Protein AF-A0A0A1U4P2-F1 (afdb_monomer_lite)

Radius of gyration: 18.37 Å; chains: 1; bounding box: 40×36×45 Å

InterPro domains:
  IPR027417 P-loop containing nucleoside triphosphate hydrolase [G3DSA:3.40.50.300] (14-163)
  IPR027417 P-loop containing nucleoside triphosphate hydrolase [SSF52540] (28-161)
  IPR031314 Deoxynucleoside kinase domain [PF01712] (96-159)
  IPR050566 Deoxyribonucleoside Kinase [PTHR10513] (27-159)

Structure (mmCIF, N/CA/C/O backbone):
data_AF-A0A0A1U4P2-F1
#
_entry.id   AF-A0A0A1U4P2-F1
#
loop_
_atom_site.group_PDB
_atom_site.id
_atom_site.type_symbol
_atom_site.label_atom_id
_atom_site.label_alt_id
_atom_site.label_comp_id
_atom_site.label_asym_id
_atom_site.label_entity_id
_atom_site.label_seq_id
_atom_site.pdbx_PDB_ins_code
_atom_site.Cartn_x
_atom_site.Cartn_y
_atom_site.Cartn_z
_atom_site.occupancy
_atom_site.B_iso_or_equiv
_atom_site.auth_seq_id
_atom_site.auth_comp_id
_atom_site.auth_asym_id
_atom_site.auth_atom_id
_atom_site.pdbx_PDB_model_num
ATOM 1 N N . MET A 1 1 ? 21.053 4.279 -15.508 1.00 28.73 1 MET A N 1
ATOM 2 C CA . MET A 1 1 ? 20.480 5.642 -15.487 1.00 28.73 1 MET A CA 1
ATOM 3 C C . MET A 1 1 ? 19.017 5.505 -15.839 1.00 28.73 1 MET A C 1
ATOM 5 O O . MET A 1 1 ? 18.671 5.498 -17.010 1.00 28.73 1 MET A O 1
ATOM 9 N N . VAL A 1 2 ? 18.163 5.282 -14.846 1.00 23.77 2 VAL A N 1
ATOM 10 C CA . VAL A 1 2 ? 16.738 5.365 -15.130 1.00 23.77 2 VAL A CA 1
ATOM 11 C C . VAL A 1 2 ? 16.428 6.838 -15.314 1.00 23.77 2 VAL A C 1
ATOM 13 O O . VAL A 1 2 ? 16.944 7.665 -14.559 1.00 23.77 2 VAL A O 1
ATOM 16 N N . LYS A 1 3 ? 15.580 7.180 -16.273 1.00 24.28 3 LYS A N 1
ATOM 17 C CA . LYS A 1 3 ? 15.006 8.510 -16.424 1.00 24.28 3 LYS A CA 1
ATOM 18 C C . LYS A 1 3 ? 13.482 8.284 -16.549 1.00 24.28 3 LYS A C 1
ATOM 20 O O . LYS A 1 3 ? 13.014 7.491 -17.333 1.00 24.28 3 LYS A O 1
ATOM 25 N N . GLU A 1 4 ? 12.761 8.850 -15.608 1.00 29.39 4 GLU A N 1
ATOM 26 C CA . GLU A 1 4 ? 11.314 9.063 -15.523 1.00 29.39 4 GLU A CA 1
ATOM 27 C C . GLU A 1 4 ? 10.184 7.999 -15.377 1.00 29.39 4 GLU A C 1
ATOM 29 O O . GLU A 1 4 ? 10.168 6.935 -15.981 1.00 29.39 4 GLU A O 1
ATOM 34 N N . PHE A 1 5 ? 9.230 8.387 -14.503 1.00 34.34 5 PHE A N 1
ATOM 35 C CA . PHE A 1 5 ? 7.891 7.865 -14.171 1.00 34.34 5 PHE A CA 1
ATOM 36 C C . PHE A 1 5 ? 7.012 7.756 -15.416 1.0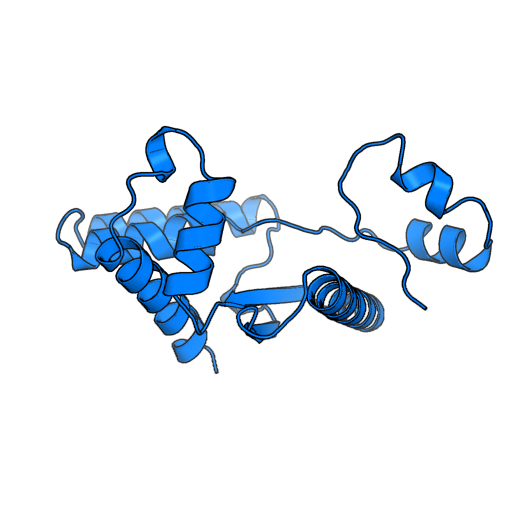0 34.34 5 PHE A C 1
ATOM 38 O O . PHE A 1 5 ? 6.921 8.707 -16.193 1.00 34.34 5 PHE A O 1
ATOM 45 N N . ILE A 1 6 ? 6.238 6.679 -15.503 1.00 30.58 6 ILE A N 1
ATOM 46 C CA . ILE A 1 6 ? 5.113 6.592 -16.430 1.00 30.58 6 ILE A CA 1
ATOM 47 C C . ILE A 1 6 ? 3.858 7.028 -15.667 1.00 30.58 6 ILE A C 1
ATOM 49 O O . ILE A 1 6 ? 3.173 6.216 -15.055 1.00 30.58 6 ILE A O 1
ATOM 53 N N . ASP A 1 7 ? 3.583 8.332 -15.691 1.00 34.25 7 ASP A N 1
ATOM 54 C CA . ASP A 1 7 ? 2.200 8.812 -15.675 1.00 34.25 7 ASP A CA 1
ATOM 55 C C . ASP A 1 7 ? 1.651 8.539 -17.081 1.00 34.25 7 ASP A C 1
ATOM 57 O O . ASP A 1 7 ? 2.270 8.935 -18.077 1.00 34.25 7 ASP A O 1
ATOM 61 N N . TYR A 1 8 ? 0.554 7.790 -17.188 1.00 37.41 8 TYR A N 1
ATOM 62 C CA . TYR A 1 8 ? 0.001 7.343 -18.468 1.00 37.41 8 TYR A CA 1
ATOM 63 C C . TYR A 1 8 ? -0.705 8.513 -19.181 1.00 37.41 8 TYR A C 1
ATOM 65 O O . TYR A 1 8 ? -1.923 8.561 -19.324 1.00 37.41 8 TYR A O 1
ATOM 73 N N . SER A 1 9 ? 0.088 9.474 -19.664 1.00 34.22 9 SER A N 1
ATOM 74 C CA . SER A 1 9 ? -0.289 10.434 -20.698 1.00 34.22 9 SER A CA 1
ATOM 75 C C . SER A 1 9 ? 0.386 10.016 -22.018 1.00 34.22 9 SER A C 1
ATOM 77 O O . SER A 1 9 ? 1.619 10.041 -22.095 1.00 34.22 9 SER A O 1
ATOM 79 N N . PRO A 1 10 ? -0.379 9.672 -23.077 1.00 37.12 10 PRO A N 1
ATOM 80 C CA . PRO A 1 10 ? 0.138 9.147 -24.353 1.00 37.12 10 PRO A CA 1
ATOM 81 C C . PRO A 1 10 ? 1.202 10.013 -25.045 1.00 37.12 10 PRO A C 1
ATOM 83 O O . PRO A 1 10 ? 1.962 9.528 -25.877 1.00 37.12 10 PRO A O 1
ATOM 86 N N . VAL A 1 11 ? 1.258 11.304 -24.715 1.00 39.75 11 VAL A N 1
ATOM 87 C CA . VAL A 1 11 ? 2.130 12.284 -25.374 1.00 39.75 11 VAL A CA 1
ATOM 88 C C . VAL A 1 11 ? 3.521 12.342 -24.731 1.00 39.75 11 VAL A C 1
ATOM 90 O O . VAL A 1 11 ? 4.507 12.556 -25.431 1.00 39.75 11 VAL A O 1
ATOM 93 N N . LYS A 1 12 ? 3.632 12.122 -23.412 1.00 40.97 12 LYS A N 1
ATOM 94 C CA . LYS A 1 12 ? 4.896 12.298 -22.667 1.00 40.97 12 LYS A CA 1
ATOM 95 C C . LYS A 1 12 ? 5.779 11.049 -22.657 1.00 40.97 12 LYS A C 1
ATOM 97 O O . LYS A 1 12 ? 6.993 11.177 -22.756 1.00 40.97 12 LYS A O 1
ATOM 102 N N . GLY A 1 13 ? 5.183 9.855 -22.614 1.00 42.44 13 GLY A N 1
ATOM 103 C CA . GLY A 1 13 ? 5.937 8.595 -22.672 1.00 42.44 13 GLY A CA 1
ATOM 104 C C . GLY A 1 13 ? 6.670 8.388 -24.004 1.00 42.44 13 GLY A C 1
ATOM 105 O O . GLY A 1 13 ? 7.752 7.812 -24.031 1.00 42.44 13 GLY A O 1
ATOM 106 N N . LYS A 1 14 ? 6.120 8.924 -25.100 1.00 42.72 14 LYS A N 1
ATOM 107 C CA . LYS A 1 14 ? 6.676 8.784 -26.451 1.00 42.72 14 LYS A CA 1
ATOM 108 C C . LYS A 1 14 ? 8.007 9.530 -26.631 1.00 42.72 14 LYS A C 1
ATOM 110 O O . LYS A 1 14 ? 8.974 8.945 -27.098 1.00 42.72 14 LYS A O 1
ATOM 115 N N . ALA A 1 15 ? 8.092 10.780 -26.173 1.00 51.28 15 ALA A N 1
ATOM 116 C CA . ALA A 1 15 ? 9.298 11.606 -26.308 1.00 51.28 15 ALA A CA 1
ATOM 117 C C . ALA A 1 15 ? 10.505 11.088 -25.497 1.00 51.28 15 ALA A C 1
ATOM 119 O O . ALA A 1 15 ? 11.645 11.416 -25.805 1.00 51.28 15 ALA A O 1
ATOM 120 N N . TYR A 1 16 ? 10.264 10.290 -24.452 1.00 45.38 16 TYR A N 1
ATOM 121 C CA . TYR A 1 16 ? 11.311 9.714 -23.608 1.00 45.38 16 TYR A CA 1
ATOM 122 C C . TYR A 1 16 ? 11.966 8.454 -24.219 1.00 45.38 16 TYR A C 1
ATOM 124 O O . TYR A 1 16 ? 13.121 8.142 -23.922 1.00 45.38 16 TYR A O 1
ATOM 132 N N . LEU A 1 17 ? 11.236 7.740 -25.082 1.00 47.84 17 LEU A N 1
ATOM 133 C CA . LEU A 1 17 ? 11.698 6.523 -25.761 1.00 47.84 17 LEU A CA 1
ATOM 134 C C . LEU A 1 17 ? 12.461 6.825 -27.061 1.00 47.84 17 LEU A C 1
ATOM 136 O O . LEU A 1 17 ? 13.338 6.057 -27.454 1.00 47.84 17 LEU A O 1
ATOM 140 N N . GLU A 1 18 ? 12.185 7.970 -27.683 1.00 48.44 18 GLU A N 1
ATOM 141 C CA . GLU A 1 18 ? 12.838 8.425 -28.909 1.00 48.44 18 GLU A CA 1
ATOM 142 C C . GLU A 1 18 ? 14.269 8.924 -28.606 1.00 48.44 18 GLU A C 1
ATOM 144 O O . GLU A 1 18 ? 14.494 10.079 -28.246 1.00 48.44 18 GLU A O 1
ATOM 149 N N . GLY A 1 19 ? 15.265 8.036 -28.724 1.00 52.66 19 GLY A N 1
ATOM 150 C CA . GLY A 1 19 ? 16.685 8.414 -28.640 1.00 52.66 19 GLY A CA 1
ATOM 151 C C . GLY A 1 19 ? 17.672 7.296 -28.301 1.00 52.66 19 GLY A C 1
ATOM 152 O O . GLY A 1 19 ? 18.871 7.476 -28.502 1.00 52.66 19 GLY A O 1
ATOM 153 N N . GLU A 1 20 ? 17.210 6.141 -27.811 1.00 55.62 20 GLU A N 1
ATOM 154 C CA . GLU A 1 20 ? 18.084 4.999 -27.504 1.00 55.62 20 GLU A CA 1
ATOM 155 C C . GLU A 1 20 ? 17.440 3.667 -27.946 1.00 55.62 20 GLU A C 1
ATOM 157 O O . GLU A 1 20 ? 16.572 3.147 -27.238 1.00 55.62 20 GLU A O 1
ATOM 162 N N . PRO A 1 21 ? 17.883 3.079 -29.079 1.00 55.84 21 PRO A N 1
ATOM 163 C CA . PRO A 1 21 ? 17.245 1.915 -29.710 1.00 55.84 21 PRO A CA 1
ATOM 164 C C . PRO A 1 21 ? 17.091 0.694 -28.792 1.00 55.84 21 PRO A C 1
ATOM 166 O O . PRO A 1 21 ? 16.113 -0.046 -28.878 1.00 55.84 21 PRO A O 1
ATOM 169 N N . GLU A 1 22 ? 18.036 0.488 -27.873 1.00 52.16 22 GLU A N 1
ATOM 170 C CA . GLU A 1 22 ? 18.003 -0.630 -26.924 1.00 52.16 22 GLU A CA 1
ATOM 171 C C . GLU A 1 22 ? 16.895 -0.484 -25.866 1.00 52.16 22 GLU A C 1
ATOM 173 O O . GLU A 1 22 ? 16.320 -1.480 -25.423 1.00 52.16 22 GLU A O 1
ATOM 178 N N . ARG A 1 23 ? 16.543 0.750 -25.478 1.00 54.03 23 ARG A N 1
ATOM 179 C CA . ARG A 1 23 ? 15.476 1.020 -24.495 1.00 54.03 23 ARG A CA 1
ATOM 180 C C . ARG A 1 23 ? 14.095 0.865 -25.103 1.00 54.03 23 ARG A C 1
ATOM 182 O O . ARG A 1 23 ? 13.192 0.341 -24.454 1.00 54.03 23 ARG A O 1
ATOM 189 N N . GLU A 1 24 ? 13.959 1.293 -26.349 1.00 50.75 24 GLU A N 1
ATOM 190 C CA . GLU A 1 24 ? 12.743 1.136 -27.137 1.00 50.75 24 GLU A CA 1
ATOM 191 C C . GLU A 1 24 ? 12.456 -0.356 -27.386 1.00 50.75 24 GLU A C 1
ATOM 193 O O . GLU A 1 24 ? 11.342 -0.826 -27.158 1.00 50.75 24 GLU A O 1
ATOM 198 N N . ALA A 1 25 ? 13.489 -1.144 -27.710 1.00 49.97 25 ALA A N 1
ATOM 199 C CA . ALA A 1 25 ? 13.390 -2.600 -27.816 1.00 49.97 25 ALA A CA 1
ATOM 200 C C . ALA A 1 25 ? 13.037 -3.278 -26.476 1.00 49.97 25 ALA A C 1
ATOM 202 O O . ALA A 1 25 ? 12.169 -4.147 -26.441 1.00 49.97 25 ALA A O 1
ATOM 203 N N . PHE A 1 26 ? 13.651 -2.870 -25.360 1.00 47.41 26 PHE A N 1
ATOM 204 C CA . PHE A 1 26 ? 13.353 -3.421 -24.031 1.00 47.41 26 PHE A CA 1
ATOM 205 C C . PHE A 1 26 ? 11.906 -3.143 -23.592 1.00 47.41 26 PHE A C 1
ATOM 207 O O . PHE A 1 26 ? 11.198 -4.076 -23.202 1.00 47.41 26 PHE A O 1
ATOM 214 N N . ALA A 1 27 ? 11.439 -1.896 -23.719 1.00 49.97 27 ALA A N 1
ATOM 215 C CA . ALA A 1 27 ? 10.069 -1.501 -23.384 1.00 49.97 27 ALA A CA 1
ATOM 216 C C . ALA A 1 27 ? 9.024 -2.239 -24.241 1.00 49.97 27 ALA A C 1
ATOM 218 O O . ALA A 1 27 ? 7.999 -2.678 -23.724 1.00 49.97 27 ALA A O 1
ATOM 219 N N . ASN A 1 28 ? 9.324 -2.475 -25.521 1.00 51.72 28 ASN A N 1
ATOM 220 C CA . ASN A 1 28 ? 8.450 -3.220 -26.431 1.00 51.72 28 ASN A CA 1
ATOM 221 C C . ASN A 1 28 ? 8.355 -4.728 -26.122 1.00 51.72 28 ASN A C 1
ATOM 223 O O . ASN A 1 28 ? 7.496 -5.409 -26.679 1.00 51.72 28 ASN A O 1
ATOM 227 N N . THR A 1 29 ? 9.203 -5.270 -25.237 1.00 47.03 29 THR A N 1
ATOM 228 C CA . THR A 1 29 ? 9.215 -6.708 -24.887 1.00 47.03 29 THR A CA 1
ATOM 229 C C . THR A 1 29 ? 8.601 -7.032 -23.523 1.00 47.03 29 THR A C 1
ATOM 231 O O . THR A 1 29 ? 8.468 -8.213 -23.181 1.00 47.03 29 THR A O 1
ATOM 234 N N . LYS A 1 30 ? 8.246 -6.021 -22.716 1.00 53.78 30 LYS A N 1
ATOM 235 C CA . LYS A 1 30 ? 7.761 -6.195 -21.338 1.00 53.78 30 LYS A CA 1
ATOM 236 C C . LYS A 1 30 ? 6.549 -5.313 -21.058 1.00 53.78 30 LYS A C 1
ATOM 238 O O . LYS A 1 30 ? 6.638 -4.093 -21.077 1.00 53.78 30 LYS A O 1
ATOM 243 N N . SER A 1 31 ? 5.429 -5.938 -20.714 1.00 63.66 31 SER A N 1
ATOM 244 C CA . SER A 1 31 ? 4.249 -5.242 -20.202 1.00 63.66 31 SER A CA 1
ATOM 245 C C . SER A 1 31 ? 4.466 -4.928 -18.719 1.00 63.66 31 SER A C 1
ATOM 247 O O . SER A 1 31 ? 4.339 -5.812 -17.878 1.00 63.66 31 SER A O 1
ATOM 249 N N . ILE A 1 32 ? 4.849 -3.693 -18.392 1.00 69.69 32 ILE A N 1
ATOM 250 C CA . ILE A 1 32 ? 4.927 -3.226 -17.001 1.00 69.69 32 ILE A CA 1
ATOM 251 C C . ILE A 1 32 ? 3.589 -2.587 -16.647 1.00 69.69 32 ILE A C 1
ATOM 253 O O . ILE A 1 32 ? 3.140 -1.672 -17.337 1.00 69.69 32 ILE A O 1
ATOM 257 N N . VAL A 1 33 ? 2.976 -3.041 -15.556 1.00 71.00 33 VAL A N 1
ATOM 258 C CA . VAL A 1 33 ? 1.789 -2.408 -14.980 1.00 71.00 33 VAL A CA 1
ATOM 259 C C . VAL A 1 33 ? 2.196 -1.766 -13.660 1.00 71.00 33 VAL A C 1
ATOM 261 O O . VAL A 1 33 ? 2.628 -2.451 -12.737 1.00 71.00 33 VAL A O 1
ATOM 264 N N . VAL A 1 34 ? 2.079 -0.442 -13.577 1.00 76.06 34 VAL A N 1
ATOM 2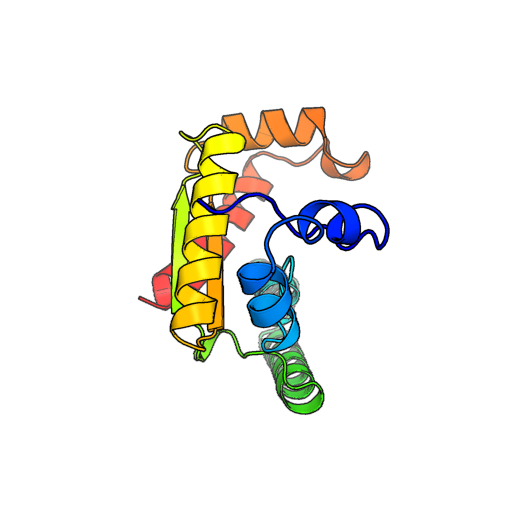65 C CA . VAL A 1 34 ? 2.257 0.308 -12.329 1.00 76.06 34 VAL A CA 1
ATOM 266 C C . VAL A 1 34 ? 0.875 0.712 -11.843 1.00 76.06 34 VAL A C 1
ATOM 268 O O . VAL A 1 34 ? 0.121 1.344 -12.580 1.00 76.06 34 VAL A O 1
ATOM 271 N N . MET A 1 35 ? 0.536 0.329 -10.615 1.00 74.62 35 MET A N 1
ATOM 272 C CA . MET A 1 35 ? -0.755 0.636 -10.006 1.00 74.62 35 MET A CA 1
ATOM 273 C C . MET A 1 35 ? -0.554 1.537 -8.793 1.00 74.62 35 MET A C 1
ATOM 275 O O . MET A 1 35 ? 0.242 1.232 -7.904 1.00 74.62 35 MET A O 1
ATOM 279 N N . GLU A 1 36 ? -1.311 2.630 -8.728 1.00 77.12 36 GLU A N 1
ATOM 280 C CA . GLU A 1 36 ? -1.500 3.357 -7.478 1.00 77.12 36 GLU A CA 1
ATOM 281 C C . GLU A 1 36 ? -2.592 2.653 -6.679 1.00 77.12 36 GLU A C 1
ATOM 283 O O . GLU A 1 36 ? -3.776 2.856 -6.944 1.00 77.12 36 GLU A O 1
ATOM 288 N N . ARG A 1 37 ? -2.175 1.846 -5.694 1.00 76.25 37 ARG A N 1
ATOM 289 C CA . ARG A 1 37 ? -3.043 0.978 -4.880 1.00 76.25 37 ARG A CA 1
ATOM 290 C C . ARG A 1 37 ? -3.647 -0.199 -5.651 1.00 76.25 37 ARG A C 1
ATOM 292 O O . ARG A 1 37 ? -3.831 -0.172 -6.864 1.00 76.25 37 ARG A O 1
ATOM 299 N N . GLY A 1 38 ? -3.958 -1.253 -4.913 1.00 76.19 38 GLY A N 1
ATOM 300 C CA . GLY A 1 38 ? -4.679 -2.433 -5.364 1.00 76.19 38 GLY A CA 1
ATOM 301 C C . GLY A 1 38 ? -6.019 -2.598 -4.633 1.00 76.19 38 GLY A C 1
ATOM 302 O O . GLY A 1 38 ? -6.329 -1.878 -3.672 1.00 76.19 38 GLY A O 1
ATOM 303 N N . PRO A 1 39 ? -6.852 -3.557 -5.074 1.00 74.81 39 PRO A N 1
ATOM 304 C CA . PRO A 1 39 ? -8.133 -3.850 -4.432 1.00 74.81 39 PRO A CA 1
ATOM 305 C C . PRO A 1 39 ? -7.968 -4.240 -2.959 1.00 74.81 39 PRO A C 1
ATOM 307 O O . PRO A 1 39 ? -8.750 -3.817 -2.108 1.00 74.81 39 PRO A O 1
ATOM 310 N N . PHE A 1 40 ? -6.921 -5.006 -2.645 1.00 75.75 40 PHE A N 1
ATOM 311 C CA . PHE A 1 40 ? -6.649 -5.472 -1.292 1.00 75.75 40 PHE A CA 1
ATOM 312 C C . PHE A 1 40 ? -6.324 -4.344 -0.314 1.00 75.75 40 PHE A C 1
ATOM 314 O O . PHE A 1 40 ? -6.878 -4.315 0.778 1.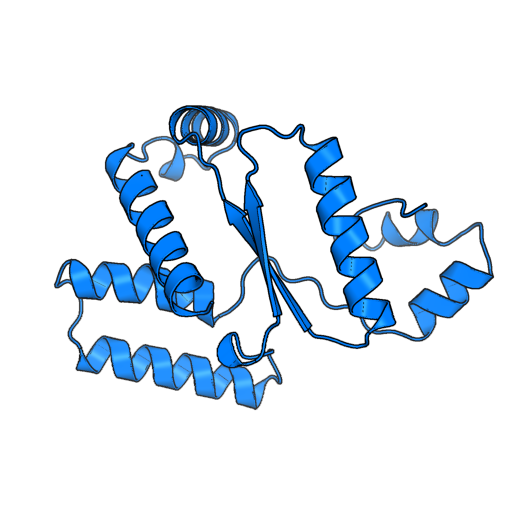00 75.75 40 PHE A O 1
ATOM 321 N N . ASP A 1 41 ? -5.450 -3.409 -0.663 1.00 74.44 41 ASP A N 1
ATOM 322 C CA . ASP A 1 41 ? -5.108 -2.287 0.213 1.00 74.44 41 ASP A CA 1
ATOM 323 C C . ASP A 1 41 ? -6.226 -1.238 0.249 1.00 74.44 41 ASP A C 1
ATOM 325 O O . ASP A 1 41 ? -6.523 -0.697 1.314 1.00 74.44 41 ASP A O 1
ATOM 329 N N . SER A 1 42 ? -6.927 -1.017 -0.866 1.00 72.19 42 SER A N 1
ATOM 330 C CA . SER A 1 42 ? -8.050 -0.072 -0.918 1.00 72.19 42 SER A CA 1
ATOM 331 C C . SER A 1 42 ? -9.280 -0.550 -0.149 1.00 72.19 42 SER A C 1
ATOM 333 O O . SER A 1 42 ? -9.988 0.265 0.433 1.00 72.19 42 SER A O 1
ATOM 335 N N . VAL A 1 43 ? -9.554 -1.854 -0.119 1.00 78.50 43 VAL A N 1
ATOM 336 C CA . VAL A 1 43 ? -10.690 -2.401 0.634 1.00 78.50 43 VAL A CA 1
ATOM 337 C C . VAL A 1 43 ? -10.228 -2.888 1.998 1.00 78.50 43 VAL A C 1
ATOM 339 O O . VAL A 1 43 ? -10.779 -2.477 3.015 1.00 78.50 43 VAL A O 1
ATOM 342 N N . GLY A 1 44 ? -9.192 -3.716 2.058 1.00 77.88 44 GLY A N 1
ATOM 343 C CA . GLY A 1 44 ? -8.751 -4.392 3.275 1.00 77.88 44 GLY A CA 1
ATOM 344 C C . GLY A 1 44 ? -8.353 -3.442 4.401 1.00 77.88 44 GLY A C 1
ATOM 345 O O . GLY A 1 44 ? -8.710 -3.702 5.547 1.00 77.88 44 GLY A O 1
ATOM 346 N N . ILE A 1 45 ? -7.689 -2.319 4.110 1.00 78.00 45 ILE A N 1
ATOM 347 C CA . ILE A 1 45 ? -7.232 -1.372 5.147 1.00 78.00 45 ILE A CA 1
ATOM 348 C C . ILE A 1 45 ? -8.412 -0.635 5.773 1.00 78.00 45 ILE A C 1
ATOM 350 O O . ILE A 1 45 ? -8.588 -0.644 6.993 1.00 78.00 45 ILE A O 1
ATOM 354 N N . PHE A 1 46 ? -9.260 -0.040 4.937 1.00 80.31 46 PHE A N 1
ATOM 355 C CA . PHE A 1 46 ? -10.411 0.740 5.392 1.00 80.31 46 PHE A CA 1
ATOM 356 C C . PHE A 1 46 ? -11.489 -0.149 6.018 1.00 80.31 46 PHE A C 1
ATOM 358 O O . PHE A 1 46 ? -12.096 0.214 7.028 1.00 80.31 46 PHE A O 1
ATOM 365 N N . THR A 1 47 ? -11.689 -1.346 5.468 1.00 82.94 47 THR A N 1
ATOM 366 C CA . THR A 1 47 ? -12.656 -2.322 5.982 1.00 82.94 47 THR A CA 1
ATOM 367 C C . THR A 1 47 ? -12.168 -2.911 7.305 1.00 82.94 47 THR A C 1
ATOM 369 O O . THR A 1 47 ? -12.950 -3.014 8.246 1.00 82.94 47 THR A O 1
ATOM 372 N N . ARG A 1 48 ? -10.864 -3.196 7.455 1.00 83.31 48 ARG A N 1
ATOM 373 C CA . ARG A 1 48 ? -10.281 -3.619 8.742 1.00 83.31 48 ARG A CA 1
ATOM 374 C C . ARG A 1 48 ? -10.410 -2.540 9.811 1.00 83.31 48 ARG A C 1
ATOM 376 O O . ARG A 1 48 ? -10.739 -2.858 10.951 1.00 83.31 48 ARG A O 1
ATOM 383 N N . GLN A 1 49 ? -10.183 -1.275 9.462 1.00 83.00 49 GLN A N 1
ATOM 384 C CA . GLN A 1 49 ? -10.394 -0.178 10.404 1.00 83.00 49 GLN A CA 1
ATOM 385 C C . GLN A 1 49 ? -11.875 -0.054 10.790 1.00 83.00 49 GLN A C 1
ATOM 387 O O . GLN A 1 49 ? -12.191 0.095 11.967 1.00 83.00 49 GLN A O 1
ATOM 392 N N . SER A 1 50 ? -12.784 -0.201 9.826 1.00 85.38 50 SER A N 1
ATOM 393 C CA . SER A 1 50 ? -14.230 -0.199 10.080 1.00 85.38 50 SER A CA 1
ATOM 394 C C . SER A 1 50 ? -14.663 -1.347 11.000 1.00 85.38 50 SER A C 1
ATOM 396 O O . SER A 1 50 ? -15.510 -1.137 11.865 1.00 85.38 50 SER A O 1
ATOM 398 N N . LEU A 1 51 ? -14.053 -2.531 10.864 1.00 87.31 51 LEU A N 1
ATOM 399 C CA . LEU A 1 51 ? -14.273 -3.675 11.755 1.00 87.31 51 LEU A CA 1
ATOM 400 C C . LEU A 1 51 ? -13.799 -3.372 13.182 1.00 87.31 51 LEU A C 1
ATOM 402 O O . LEU A 1 51 ? -14.541 -3.591 14.134 1.00 87.31 51 LEU A O 1
ATOM 406 N N . ARG A 1 52 ? -12.587 -2.817 13.336 1.00 85.81 52 ARG A N 1
ATOM 407 C CA . ARG A 1 52 ? -12.031 -2.424 14.647 1.00 85.81 52 ARG A CA 1
ATOM 408 C C . ARG A 1 52 ? -12.892 -1.389 15.364 1.00 85.81 52 ARG A C 1
ATOM 410 O O . ARG A 1 52 ? -12.981 -1.402 16.585 1.00 85.81 52 ARG A O 1
ATOM 417 N N . GLU A 1 53 ? -13.523 -0.500 14.607 1.00 85.75 53 GLU A N 1
ATOM 418 C CA . GLU A 1 53 ? -14.431 0.520 15.133 1.00 85.75 53 GLU A CA 1
ATOM 419 C C . GLU A 1 53 ? -15.869 0.010 15.328 1.00 85.75 53 GLU A C 1
ATOM 421 O O . GLU A 1 53 ? -16.746 0.794 15.681 1.00 85.75 53 GLU A O 1
ATOM 426 N N . GLY A 1 54 ? -16.130 -1.280 15.087 1.00 88.81 54 GLY A N 1
ATOM 427 C CA . GLY A 1 54 ? -17.451 -1.890 15.253 1.00 88.81 54 GLY A CA 1
ATOM 428 C C . GLY A 1 54 ? -18.497 -1.414 14.240 1.00 88.81 54 GLY A C 1
ATOM 429 O O . GLY A 1 54 ? -19.688 -1.623 14.451 1.00 88.81 54 GLY A O 1
ATOM 430 N N . ARG A 1 55 ? -18.079 -0.770 13.141 1.00 90.25 55 ARG A N 1
ATOM 431 C CA . ARG A 1 55 ? -18.987 -0.271 12.090 1.00 90.25 55 ARG A CA 1
ATOM 432 C C . ARG A 1 55 ? -19.475 -1.377 11.156 1.00 90.25 55 ARG A C 1
ATOM 434 O O . ARG A 1 55 ? -20.483 -1.199 10.479 1.00 90.25 55 ARG A O 1
ATOM 441 N N . ILE A 1 56 ? -18.748 -2.491 11.097 1.00 92.12 56 ILE A N 1
ATOM 442 C CA . ILE A 1 56 ? -19.110 -3.697 10.349 1.00 92.12 56 ILE A CA 1
ATOM 443 C C . ILE A 1 56 ? -18.898 -4.933 11.224 1.00 92.12 56 ILE A C 1
ATOM 445 O O . ILE A 1 56 ? -18.098 -4.911 12.159 1.00 92.12 56 ILE A O 1
ATOM 449 N N . THR A 1 57 ? -19.596 -6.017 10.898 1.00 94.62 57 THR A N 1
ATOM 450 C CA . THR A 1 57 ? -19.420 -7.320 11.549 1.00 94.62 57 THR A CA 1
ATOM 451 C C . THR A 1 57 ? -18.222 -8.073 10.967 1.00 94.62 57 THR A C 1
ATOM 453 O O . THR A 1 57 ? -17.771 -7.782 9.856 1.00 94.62 57 THR A O 1
ATOM 456 N N . GLN A 1 58 ? -17.733 -9.082 11.696 1.00 91.88 58 GLN A N 1
ATOM 457 C CA . GLN A 1 58 ? -16.711 -10.005 11.186 1.00 91.88 58 GLN A CA 1
ATOM 458 C C . GLN A 1 58 ? -17.180 -10.697 9.897 1.00 91.88 58 GLN A C 1
ATOM 460 O O . GLN A 1 58 ? -16.444 -10.728 8.920 1.00 91.88 58 GLN A O 1
ATOM 465 N N . GLU A 1 59 ? -18.436 -11.146 9.856 1.00 94.94 59 GLU A N 1
ATOM 466 C CA . GLU A 1 59 ? -19.043 -11.752 8.664 1.00 94.94 59 GLU A CA 1
ATOM 467 C C . GLU A 1 59 ? -19.058 -10.788 7.465 1.00 94.94 59 GLU A C 1
ATOM 469 O O . GLU A 1 59 ? -18.705 -11.165 6.347 1.00 94.94 59 GLU A O 1
ATOM 474 N N . GLY A 1 60 ? -19.398 -9.514 7.694 1.00 91.56 60 GLY A N 1
ATOM 475 C CA . GLY A 1 60 ? -19.364 -8.488 6.651 1.00 91.56 60 GLY A CA 1
ATOM 476 C C . GLY A 1 60 ? -17.949 -8.218 6.134 1.00 91.56 60 GLY A C 1
ATOM 477 O O . GLY A 1 60 ? -17.751 -8.050 4.929 1.00 91.56 60 GLY A O 1
ATOM 478 N N . TYR A 1 61 ? -16.957 -8.216 7.028 1.00 90.62 61 TYR A N 1
ATOM 479 C CA . TYR A 1 61 ? -15.546 -8.126 6.654 1.00 90.62 61 TYR A CA 1
ATOM 480 C C . TYR A 1 61 ? -15.117 -9.331 5.802 1.00 90.62 61 TYR A C 1
ATOM 482 O O . TYR A 1 61 ? -14.525 -9.143 4.738 1.00 90.62 61 TYR A O 1
ATOM 490 N N . ASP A 1 62 ? -15.452 -10.552 6.222 1.00 90.81 62 ASP A N 1
ATOM 491 C CA . ASP A 1 62 ? -15.055 -11.784 5.533 1.00 90.81 62 ASP A CA 1
ATOM 492 C C . ASP A 1 62 ? -15.645 -11.855 4.118 1.00 90.81 62 ASP A C 1
ATOM 494 O O . ASP A 1 62 ? -14.923 -12.153 3.161 1.00 90.81 62 ASP A O 1
ATOM 498 N N . LEU A 1 63 ? -16.917 -11.474 3.954 1.00 92.31 63 LEU A N 1
ATOM 499 C CA . LEU A 1 63 ? -17.574 -11.404 2.648 1.00 92.31 63 LEU A CA 1
ATOM 500 C C . LEU A 1 63 ? -16.905 -10.384 1.712 1.00 92.31 63 LEU A C 1
ATOM 502 O O . LEU A 1 63 ? -16.722 -10.652 0.522 1.00 92.31 63 LEU A O 1
ATOM 506 N N . LEU A 1 64 ? -16.524 -9.210 2.226 1.00 90.19 64 LEU A N 1
ATOM 507 C CA . LEU A 1 64 ? -15.816 -8.198 1.434 1.00 90.19 64 LEU A CA 1
ATOM 508 C C . LEU A 1 64 ? -14.439 -8.700 0.993 1.00 90.19 64 LEU A C 1
ATOM 510 O O . LEU A 1 64 ? -14.071 -8.547 -0.173 1.00 90.19 64 LEU A O 1
ATOM 514 N N . MET A 1 65 ? -13.701 -9.348 1.894 1.00 88.19 65 MET A N 1
ATOM 515 C CA . MET A 1 65 ? -12.400 -9.927 1.568 1.00 88.19 65 MET A CA 1
ATOM 516 C C . MET A 1 65 ? -12.510 -11.076 0.564 1.00 88.19 65 MET A C 1
ATOM 518 O O . MET A 1 65 ? -11.638 -11.211 -0.296 1.00 88.19 65 MET A O 1
ATOM 522 N N . GLN A 1 66 ? -13.576 -11.876 0.626 1.00 90.38 66 GLN A N 1
ATOM 523 C CA . GLN A 1 66 ? -13.852 -12.904 -0.374 1.00 90.38 66 GLN A CA 1
ATOM 524 C C . GLN A 1 66 ? -14.050 -12.284 -1.764 1.00 90.38 66 GLN A C 1
ATOM 526 O O . GLN A 1 66 ? -13.375 -12.690 -2.707 1.00 90.38 66 GLN A O 1
ATOM 531 N N . LYS A 1 67 ? -14.891 -11.250 -1.886 1.00 89.69 67 LYS A N 1
ATOM 532 C CA . LYS A 1 67 ? -15.125 -10.560 -3.168 1.00 89.69 67 LYS A CA 1
ATOM 533 C C . LYS A 1 67 ? -13.857 -9.933 -3.745 1.00 89.69 67 LYS A C 1
ATOM 535 O O . LYS A 1 67 ? -13.654 -9.951 -4.955 1.00 89.69 67 LYS A O 1
ATOM 540 N N . VAL A 1 68 ? -12.980 -9.400 -2.892 1.00 87.12 68 VAL A N 1
ATOM 541 C CA . VAL A 1 68 ? -11.662 -8.901 -3.318 1.00 87.12 68 VAL A CA 1
ATOM 542 C C . VAL A 1 68 ? -10.835 -10.015 -3.957 1.00 87.12 68 VAL A C 1
ATOM 544 O O . VAL A 1 68 ? -10.298 -9.816 -5.042 1.00 87.12 68 VAL A O 1
ATOM 547 N N . ARG A 1 69 ? -10.780 -11.199 -3.335 1.00 86.31 69 ARG A N 1
ATOM 548 C CA . ARG A 1 69 ? -10.050 -12.356 -3.881 1.00 86.31 69 ARG A CA 1
ATOM 549 C C . ARG A 1 69 ? -10.648 -12.858 -5.193 1.00 86.31 69 ARG A C 1
ATOM 551 O O . ARG A 1 69 ? -9.905 -13.214 -6.101 1.00 86.31 69 ARG A O 1
ATOM 558 N N . GLU A 1 70 ? -11.973 -12.866 -5.309 1.00 87.50 70 GLU A N 1
ATOM 559 C CA . GLU A 1 70 ? -12.662 -13.226 -6.553 1.00 87.50 70 GLU A CA 1
ATOM 560 C C . GLU A 1 70 ? -12.277 -12.275 -7.696 1.00 87.50 70 GLU A C 1
ATOM 562 O O . GLU A 1 70 ? -11.947 -12.739 -8.786 1.00 87.50 70 GLU A O 1
ATOM 567 N N . MET A 1 71 ? -12.222 -10.961 -7.438 1.00 82.06 71 MET A N 1
ATOM 568 C CA . MET A 1 71 ? -11.741 -9.982 -8.421 1.00 82.06 71 MET A CA 1
ATOM 569 C C . MET A 1 71 ? -10.263 -10.180 -8.769 1.00 82.06 71 MET A C 1
ATOM 571 O O . MET A 1 71 ? -9.904 -10.101 -9.943 1.00 82.06 71 MET A O 1
ATOM 575 N N . GLU A 1 72 ? -9.406 -10.445 -7.776 1.00 79.88 72 GLU A N 1
ATOM 576 C CA . GLU A 1 72 ? -7.982 -10.711 -8.016 1.00 79.88 72 GLU A CA 1
ATOM 577 C C . GLU A 1 72 ? -7.795 -11.881 -8.991 1.00 79.88 72 GLU A C 1
ATOM 579 O O . GLU A 1 72 ? -7.062 -11.758 -9.972 1.00 79.88 72 GLU A O 1
ATOM 584 N N . LEU A 1 73 ? -8.529 -12.977 -8.783 1.00 81.38 73 LEU A N 1
ATOM 585 C CA . LEU A 1 73 ? -8.492 -14.149 -9.658 1.00 81.38 73 LEU A CA 1
ATOM 586 C C . LEU A 1 73 ? -9.096 -13.874 -11.038 1.00 81.38 73 LEU A C 1
ATOM 588 O O . LEU A 1 73 ? -8.499 -14.238 -12.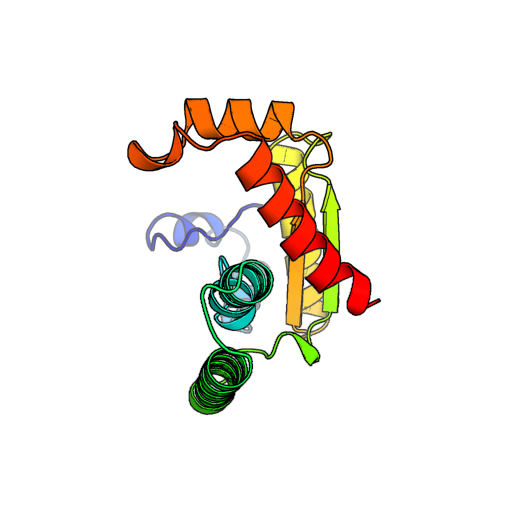049 1.00 81.38 73 LEU A O 1
ATOM 592 N N . GLN A 1 74 ? -10.265 -13.230 -11.092 1.00 79.88 74 GLN A N 1
ATOM 593 C CA . GLN A 1 74 ? -10.986 -12.979 -12.341 1.00 79.88 74 GLN A CA 1
ATOM 594 C C . GLN A 1 74 ? -10.187 -1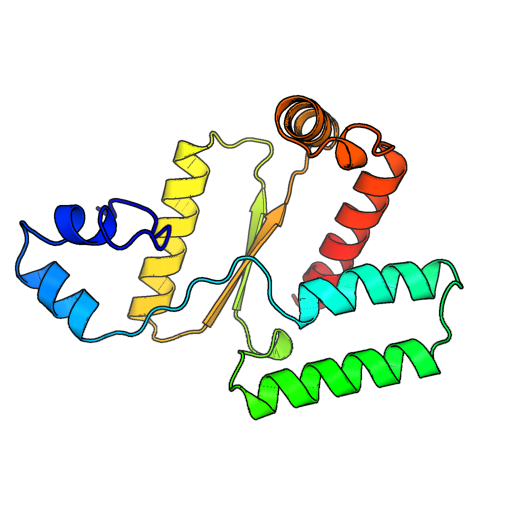2.097 -13.309 1.00 79.88 74 GLN A C 1
ATOM 596 O O . GLN A 1 74 ? -10.225 -12.325 -14.517 1.00 79.88 74 GLN A O 1
ATOM 601 N N . TYR A 1 75 ? -9.483 -11.093 -12.785 1.00 76.38 75 TYR A N 1
ATOM 602 C CA . TYR A 1 75 ? -8.766 -10.104 -13.592 1.00 76.38 75 TYR A CA 1
ATOM 603 C C . TYR A 1 75 ? -7.246 -10.296 -13.588 1.00 76.38 75 TYR A C 1
ATOM 605 O O . TYR A 1 75 ? -6.533 -9.479 -14.166 1.00 76.38 75 TYR A O 1
ATOM 613 N N . GLY A 1 76 ? -6.743 -11.356 -12.947 1.00 71.44 76 GLY A N 1
ATOM 614 C CA . GLY A 1 76 ? -5.307 -11.613 -12.836 1.00 71.44 76 GLY A CA 1
ATOM 615 C C . GLY A 1 76 ? -4.555 -10.508 -12.090 1.00 71.44 76 GLY A C 1
ATOM 616 O O . GLY A 1 76 ? -3.411 -10.214 -12.427 1.00 71.44 76 GLY A O 1
ATOM 617 N N . ILE A 1 77 ? -5.195 -9.865 -11.107 1.00 76.69 77 ILE A N 1
ATOM 618 C CA . ILE A 1 77 ? -4.548 -8.840 -10.282 1.00 76.69 77 ILE A CA 1
ATOM 619 C C . ILE A 1 77 ? -3.637 -9.564 -9.284 1.00 76.69 77 ILE A C 1
ATOM 621 O O . ILE A 1 77 ? -4.120 -10.443 -8.562 1.00 76.69 77 ILE A O 1
ATOM 625 N N . PRO A 1 78 ? -2.343 -9.209 -9.203 1.00 73.88 78 PRO A N 1
ATOM 626 C CA . PRO A 1 78 ? -1.425 -9.842 -8.270 1.00 73.88 78 PRO A CA 1
ATOM 627 C C . PRO A 1 78 ? -1.928 -9.750 -6.829 1.00 73.88 78 PRO A C 1
ATOM 629 O O . PRO A 1 78 ? -2.123 -8.662 -6.281 1.00 73.88 78 PRO A O 1
ATOM 632 N N . SER A 1 79 ? -2.133 -10.909 -6.203 1.00 73.62 79 SER A N 1
ATOM 633 C CA . SER A 1 79 ? -2.558 -10.951 -4.810 1.00 73.62 79 SER A CA 1
ATOM 634 C C . SER A 1 79 ? -1.419 -10.500 -3.917 1.00 73.62 79 SER A C 1
ATOM 636 O O . SER A 1 79 ? -0.305 -11.024 -3.986 1.00 73.62 79 SER A O 1
ATOM 638 N N . SER A 1 80 ? -1.731 -9.591 -3.000 1.00 68.88 80 SER A N 1
ATOM 639 C CA . SER A 1 80 ? -0.767 -9.046 -2.045 1.00 68.88 80 SER A CA 1
ATOM 640 C C . SER A 1 80 ? -0.033 -10.119 -1.217 1.00 68.88 80 SER A C 1
ATOM 642 O O . SER A 1 80 ? 1.036 -9.849 -0.680 1.00 68.88 80 SER A O 1
ATOM 644 N N . THR A 1 81 ? -0.599 -11.323 -1.101 1.00 68.19 81 THR A N 1
ATOM 645 C CA . THR A 1 81 ? -0.026 -12.480 -0.393 1.00 68.19 81 THR A CA 1
ATOM 646 C C . THR A 1 81 ? 1.250 -13.025 -1.041 1.00 68.19 81 THR A C 1
ATOM 648 O O . THR A 1 81 ? 2.072 -13.611 -0.348 1.00 68.19 81 THR A O 1
ATOM 651 N N . ASN A 1 82 ? 1.418 -12.819 -2.350 1.00 71.00 82 ASN A N 1
ATOM 652 C CA . ASN A 1 82 ? 2.537 -13.352 -3.134 1.00 71.00 82 ASN A CA 1
ATOM 653 C C . ASN A 1 82 ? 3.500 -12.253 -3.611 1.00 71.00 82 ASN A C 1
ATOM 655 O O . ASN A 1 82 ? 4.442 -12.538 -4.346 1.00 71.00 82 ASN A O 1
ATOM 659 N N . LEU A 1 83 ? 3.254 -10.999 -3.222 1.00 76.06 83 LEU A N 1
ATOM 660 C CA .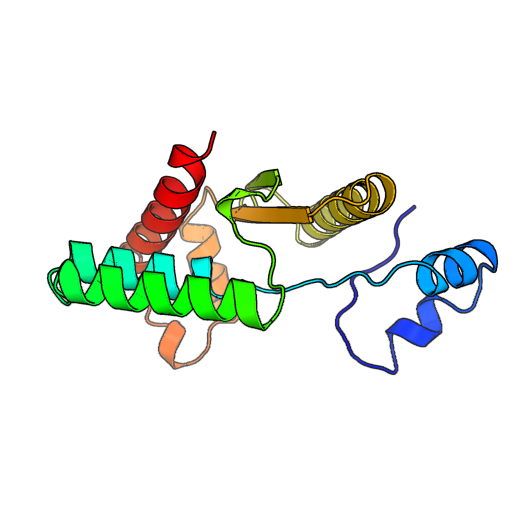 LEU A 1 83 ? 4.078 -9.864 -3.622 1.00 76.06 83 LEU A CA 1
ATOM 661 C C . LEU A 1 83 ? 5.319 -9.765 -2.745 1.00 76.06 83 LEU A C 1
ATOM 663 O O . LEU A 1 83 ? 5.231 -9.878 -1.521 1.00 76.06 83 LEU A O 1
ATOM 667 N N . HIS A 1 84 ? 6.462 -9.458 -3.359 1.00 81.12 84 HIS A N 1
ATOM 668 C CA . HIS A 1 84 ? 7.578 -8.928 -2.590 1.00 81.12 84 HIS A CA 1
ATOM 669 C C . HIS A 1 84 ? 7.182 -7.549 -2.059 1.00 81.12 84 HIS A C 1
ATOM 671 O O . HIS A 1 84 ? 6.651 -6.727 -2.807 1.00 81.12 84 HIS A O 1
ATOM 677 N N . ILE A 1 85 ? 7.409 -7.304 -0.771 1.00 82.50 85 ILE A N 1
ATOM 678 C CA . ILE A 1 85 ? 7.034 -6.051 -0.121 1.00 82.50 85 ILE A CA 1
ATOM 679 C C . ILE A 1 85 ? 8.304 -5.296 0.247 1.00 82.50 85 ILE A C 1
ATOM 681 O O . ILE A 1 85 ? 9.144 -5.802 0.987 1.00 82.50 85 ILE A O 1
ATOM 685 N N . GLU A 1 86 ? 8.409 -4.057 -0.220 1.00 85.12 86 GLU A N 1
ATOM 686 C CA . GLU A 1 86 ? 9.434 -3.118 0.227 1.00 85.12 86 GLU A CA 1
ATOM 687 C C . GLU A 1 86 ? 8.788 -1.940 0.958 1.00 85.12 86 GLU A C 1
ATOM 689 O O . GLU A 1 86 ? 7.765 -1.407 0.530 1.00 85.12 86 GLU A O 1
ATOM 694 N N . GLN A 1 87 ? 9.404 -1.497 2.053 1.00 84.81 87 GLN A N 1
ATOM 695 C CA . GLN A 1 87 ? 8.962 -0.325 2.809 1.00 84.81 87 GLN A CA 1
ATOM 696 C C . GLN A 1 87 ? 9.959 0.821 2.621 1.00 84.81 87 GLN A C 1
ATOM 698 O O . GLN A 1 87 ? 11.175 0.610 2.650 1.00 84.81 87 GLN A O 1
ATOM 703 N N . ARG A 1 88 ? 9.457 2.045 2.432 1.00 85.31 88 ARG A N 1
ATOM 704 C CA . ARG A 1 88 ? 10.286 3.247 2.249 1.00 85.31 88 ARG A CA 1
ATOM 705 C C . ARG A 1 88 ? 9.753 4.400 3.089 1.00 85.31 88 ARG A C 1
ATOM 707 O O . ARG A 1 88 ? 8.600 4.795 2.928 1.00 85.31 88 ARG A O 1
ATOM 714 N N . ASP A 1 89 ? 10.616 4.957 3.939 1.00 86.31 89 ASP A N 1
ATOM 715 C CA . ASP A 1 89 ? 10.292 6.152 4.717 1.00 86.31 89 ASP A CA 1
ATOM 716 C C . ASP A 1 89 ? 10.503 7.425 3.897 1.00 86.31 89 ASP A C 1
ATOM 718 O O . ASP A 1 89 ? 11.614 7.825 3.550 1.00 86.31 89 ASP A O 1
ATOM 722 N N . MET A 1 90 ? 9.401 8.100 3.641 1.00 86.38 90 MET A N 1
ATOM 723 C CA . MET A 1 90 ? 9.293 9.330 2.879 1.00 86.38 90 MET A CA 1
ATOM 724 C C . MET A 1 90 ? 9.579 10.577 3.717 1.00 86.38 90 MET A C 1
ATOM 726 O O . MET A 1 90 ? 9.765 11.671 3.170 1.00 86.38 90 MET A O 1
ATOM 730 N N . ALA A 1 91 ? 9.597 10.456 5.048 1.00 83.62 91 ALA A N 1
ATOM 731 C CA . ALA A 1 91 ? 9.705 11.602 5.943 1.00 83.62 91 ALA A CA 1
ATOM 732 C C . ALA A 1 91 ? 11.020 12.367 5.753 1.00 83.62 91 ALA A C 1
ATOM 734 O O . ALA A 1 91 ? 11.036 13.599 5.855 1.00 83.62 91 ALA A O 1
ATOM 735 N N . LEU A 1 92 ? 12.100 11.659 5.419 1.00 80.06 92 LEU A N 1
ATOM 736 C CA . LEU A 1 92 ? 13.453 12.214 5.320 1.00 80.06 92 LEU A CA 1
ATOM 737 C C . LEU A 1 92 ? 13.933 12.420 3.877 1.00 80.06 92 LEU A C 1
ATOM 739 O O . LEU A 1 92 ? 15.025 12.940 3.661 1.00 80.06 92 LEU A O 1
ATOM 743 N N . MET A 1 93 ? 13.125 12.052 2.882 1.00 84.00 93 MET A N 1
ATOM 744 C CA . MET A 1 93 ? 13.519 12.112 1.475 1.00 84.00 93 MET A CA 1
ATOM 745 C C . MET A 1 93 ? 12.930 13.339 0.766 1.00 84.00 93 MET A C 1
ATOM 747 O O . MET A 1 93 ? 11.835 13.816 1.082 1.00 84.00 93 MET A O 1
ATOM 751 N N . SER A 1 94 ? 13.672 13.861 -0.214 1.00 85.25 94 SER A N 1
ATOM 752 C CA . SER A 1 94 ? 13.132 14.796 -1.204 1.00 85.25 94 SER A CA 1
ATOM 753 C C . SER A 1 94 ? 12.254 14.040 -2.207 1.00 85.25 94 SER A C 1
ATOM 755 O O . SER A 1 94 ? 12.436 12.840 -2.410 1.00 85.25 94 SER A O 1
ATOM 757 N N . ALA A 1 95 ? 11.333 14.734 -2.884 1.00 81.06 95 ALA A N 1
ATOM 758 C CA . ALA A 1 95 ? 10.496 14.114 -3.918 1.00 81.06 95 ALA A CA 1
ATOM 759 C C . ALA A 1 95 ? 11.334 13.442 -5.025 1.00 81.06 95 ALA A C 1
ATOM 761 O O . ALA A 1 95 ? 11.004 12.344 -5.463 1.00 81.06 95 ALA A O 1
ATOM 762 N N . GLN A 1 96 ? 12.455 14.063 -5.410 1.00 83.12 96 GLN A N 1
ATOM 763 C CA . GLN A 1 96 ? 13.385 13.511 -6.395 1.00 83.12 96 GLN A CA 1
ATOM 764 C C . GLN A 1 96 ? 14.061 12.222 -5.901 1.00 83.12 96 GLN A C 1
ATOM 766 O O . GLN A 1 96 ? 14.136 11.244 -6.635 1.00 83.12 96 GLN A O 1
ATOM 771 N N . ASN A 1 97 ? 14.496 12.170 -4.640 1.00 85.75 97 ASN A N 1
ATOM 772 C CA . ASN A 1 97 ? 15.142 10.967 -4.107 1.00 85.75 97 ASN A CA 1
ATOM 773 C C . ASN A 1 97 ? 14.165 9.789 -4.014 1.00 85.75 97 ASN A C 1
ATOM 775 O O . ASN A 1 97 ? 14.543 8.643 -4.249 1.00 85.75 97 ASN A O 1
ATOM 779 N N . VAL A 1 98 ? 12.906 10.063 -3.670 1.00 84.50 98 VAL A N 1
ATOM 780 C CA . VAL A 1 98 ? 11.851 9.038 -3.634 1.00 84.50 98 VAL A CA 1
ATOM 781 C C . VAL A 1 98 ? 11.647 8.482 -5.023 1.00 84.50 98 VAL A C 1
ATOM 783 O O . VAL A 1 98 ? 11.617 7.271 -5.218 1.00 84.50 98 VAL A O 1
ATOM 786 N N . TYR A 1 99 ? 11.515 9.388 -5.982 1.00 84.19 99 TYR A N 1
ATOM 787 C CA . TYR A 1 99 ? 11.349 9.044 -7.370 1.00 84.19 99 TYR A CA 1
ATOM 788 C C . TYR A 1 99 ? 12.457 8.123 -7.856 1.00 84.19 99 TYR A C 1
ATOM 790 O O . TYR A 1 99 ? 12.170 7.043 -8.358 1.00 84.19 99 TYR A O 1
ATOM 798 N N . ASP A 1 100 ? 13.717 8.505 -7.644 1.00 84.69 100 ASP A N 1
ATOM 799 C CA . ASP A 1 100 ? 14.865 7.708 -8.063 1.00 84.69 100 ASP A CA 1
ATOM 800 C C . ASP A 1 100 ? 14.940 6.353 -7.339 1.00 84.69 100 ASP A C 1
ATOM 802 O O . ASP A 1 100 ? 15.342 5.358 -7.946 1.00 84.69 100 ASP A O 1
ATOM 806 N N . SER A 1 101 ? 14.459 6.267 -6.094 1.00 85.62 101 SER A N 1
ATOM 807 C CA . SER A 1 101 ? 14.326 5.000 -5.362 1.00 85.62 101 SER A CA 1
ATOM 808 C C . SER A 1 101 ? 13.229 4.085 -5.927 1.00 85.62 101 SER A C 1
ATOM 810 O O . SER A 1 101 ? 13.489 2.902 -6.167 1.00 85.62 101 SER A O 1
ATOM 812 N N . LEU A 1 102 ? 12.023 4.607 -6.177 1.00 85.38 102 LEU A N 1
ATOM 813 C CA . LEU A 1 102 ? 10.906 3.856 -6.775 1.00 85.38 102 LEU A CA 1
ATOM 814 C C . LEU A 1 102 ? 11.302 3.279 -8.127 1.00 85.38 102 LEU A C 1
ATOM 816 O O . LEU A 1 102 ? 11.138 2.102 -8.426 1.00 85.38 102 LEU A O 1
ATOM 820 N N . LYS A 1 103 ? 11.902 4.146 -8.916 1.00 82.44 103 LYS A N 1
ATOM 821 C CA . LYS A 1 103 ? 12.425 3.902 -10.239 1.00 82.44 103 LYS A CA 1
ATOM 822 C C . LYS A 1 103 ? 13.492 2.802 -10.257 1.00 82.44 103 LYS A C 1
ATOM 824 O O . LYS A 1 103 ? 13.393 1.888 -11.067 1.00 82.44 103 LYS A O 1
ATOM 829 N N . ALA A 1 104 ? 14.462 2.827 -9.342 1.00 82.25 104 ALA A N 1
ATOM 830 C CA . ALA A 1 104 ? 15.427 1.734 -9.199 1.00 82.25 104 ALA A CA 1
ATOM 831 C C . ALA A 1 104 ? 14.746 0.399 -8.843 1.00 82.25 104 ALA A C 1
ATOM 833 O O . ALA A 1 104 ? 15.112 -0.648 -9.377 1.00 82.25 104 ALA A O 1
ATOM 834 N N . SER A 1 105 ? 13.724 0.448 -7.986 1.00 83.56 105 SER A N 1
ATOM 835 C CA . SER A 1 105 ? 12.968 -0.736 -7.559 1.00 83.56 105 SER A CA 1
ATOM 836 C C . SER A 1 105 ? 12.171 -1.344 -8.719 1.00 83.56 105 SER A C 1
ATOM 838 O O . SER A 1 105 ? 12.245 -2.547 -8.944 1.00 83.56 105 SER A O 1
ATOM 840 N N . ILE A 1 106 ? 11.501 -0.515 -9.530 1.00 79.62 106 ILE A N 1
ATOM 841 C CA . ILE A 1 106 ? 10.790 -0.949 -10.744 1.00 79.62 106 ILE A CA 1
ATOM 842 C C . ILE A 1 106 ? 11.746 -1.663 -11.704 1.00 79.62 106 ILE A C 1
ATOM 844 O O . ILE A 1 106 ? 11.429 -2.751 -12.174 1.00 79.62 106 ILE A O 1
ATOM 848 N N . TYR A 1 107 ? 12.932 -1.103 -11.964 1.00 75.88 107 TYR A N 1
ATOM 849 C CA . TYR A 1 107 ? 13.907 -1.726 -12.869 1.00 75.88 107 TYR A CA 1
ATOM 850 C C . TYR A 1 107 ? 14.320 -3.120 -12.402 1.00 75.88 107 TYR A C 1
ATOM 852 O O . TYR A 1 107 ? 14.272 -4.070 -13.182 1.00 75.88 107 TYR A O 1
ATOM 860 N N . LYS A 1 108 ? 14.637 -3.257 -11.113 1.00 78.12 108 LYS A N 1
ATOM 861 C CA . LYS A 1 108 ? 14.974 -4.546 -10.504 1.00 78.12 108 LYS A CA 1
ATOM 862 C C . LYS A 1 108 ? 13.823 -5.554 -10.624 1.00 78.12 108 LYS A C 1
ATOM 864 O O . LYS A 1 108 ? 14.064 -6.735 -10.869 1.00 78.12 108 LYS A O 1
ATOM 869 N N . THR A 1 109 ? 12.579 -5.114 -10.462 1.00 76.00 109 THR A N 1
ATOM 870 C CA . THR A 1 109 ? 11.391 -5.970 -10.614 1.00 76.00 109 THR A CA 1
ATOM 871 C C . THR A 1 109 ? 11.243 -6.484 -12.043 1.00 76.00 109 THR A C 1
ATOM 873 O O . THR A 1 109 ? 10.998 -7.673 -12.247 1.00 76.00 109 THR A O 1
ATOM 876 N N . VAL A 1 110 ? 11.467 -5.619 -13.036 1.00 69.31 110 VAL A N 1
ATOM 877 C CA . VAL A 1 110 ? 11.404 -5.985 -14.459 1.00 69.31 110 VAL A CA 1
ATOM 878 C C . VAL A 1 110 ? 12.503 -6.978 -14.829 1.00 69.31 110 VAL A C 1
ATOM 880 O O . VAL A 1 110 ? 12.222 -7.968 -15.507 1.00 69.31 110 VAL A O 1
ATOM 883 N N . GLU A 1 111 ? 13.736 -6.749 -14.365 1.00 71.56 111 GLU A N 1
ATOM 884 C CA . GLU A 1 111 ? 14.868 -7.661 -14.585 1.00 71.56 111 GLU A CA 1
ATOM 885 C C . GLU A 1 111 ? 14.586 -9.058 -14.021 1.00 71.56 111 GLU A C 1
ATOM 887 O O . GLU A 1 111 ? 14.833 -10.063 -14.689 1.00 71.56 111 GLU A O 1
ATOM 892 N N . ASN A 1 112 ? 13.988 -9.122 -12.831 1.00 73.88 112 ASN A N 1
ATOM 893 C CA . ASN A 1 112 ? 13.675 -10.381 -12.157 1.00 73.88 112 ASN A CA 1
ATOM 894 C C . ASN A 1 112 ? 12.334 -11.003 -12.580 1.00 73.88 112 ASN A C 1
ATOM 896 O O . ASN A 1 112 ? 11.996 -12.079 -12.089 1.00 73.88 112 ASN A O 1
ATOM 900 N N . LYS A 1 113 ? 11.571 -10.355 -13.477 1.00 71.25 113 LYS A N 1
ATOM 901 C CA . LYS A 1 113 ? 10.196 -10.742 -13.859 1.00 71.25 113 LYS A CA 1
ATOM 902 C C . LYS A 1 113 ? 9.298 -11.029 -12.643 1.00 71.25 113 LYS A C 1
ATOM 904 O O . LYS A 1 113 ? 8.533 -11.991 -12.656 1.00 71.25 113 LYS A O 1
ATOM 909 N N . GLY A 1 114 ? 9.452 -10.239 -11.586 1.00 76.19 114 GLY A N 1
ATOM 910 C CA . GLY A 1 114 ? 8.691 -10.394 -10.348 1.00 76.19 114 GLY A CA 1
ATOM 911 C C . GLY A 1 114 ? 7.547 -9.394 -10.241 1.00 76.19 114 GLY A C 1
ATOM 912 O O . GLY A 1 114 ? 7.421 -8.492 -11.066 1.00 76.19 114 GLY A O 1
ATOM 913 N N . ASP A 1 115 ? 6.782 -9.517 -9.161 1.00 80.44 115 ASP A N 1
ATOM 914 C CA . ASP A 1 115 ? 5.797 -8.526 -8.742 1.00 80.44 115 ASP A CA 1
ATOM 915 C C . ASP A 1 115 ? 6.260 -7.851 -7.439 1.00 80.44 115 ASP A C 1
ATOM 917 O O . ASP A 1 115 ? 6.793 -8.503 -6.534 1.00 80.44 115 ASP A O 1
ATOM 921 N N . LEU A 1 116 ? 6.064 -6.533 -7.335 1.00 83.44 116 LEU A N 1
ATOM 922 C CA . LEU A 1 116 ? 6.549 -5.717 -6.219 1.00 83.44 116 LEU A CA 1
ATOM 923 C C . LEU A 1 116 ? 5.452 -4.786 -5.700 1.00 83.44 116 LEU A C 1
ATOM 925 O O . LEU A 1 116 ? 4.855 -4.029 -6.464 1.00 83.44 116 LEU A O 1
ATOM 929 N N . LEU A 1 117 ? 5.268 -4.781 -4.382 1.00 84.50 117 LEU A N 1
ATOM 930 C CA . LEU A 1 117 ? 4.470 -3.800 -3.659 1.00 84.50 117 LEU A CA 1
ATOM 931 C C . LEU A 1 117 ? 5.394 -2.895 -2.842 1.00 84.50 117 LEU A C 1
ATOM 933 O O . LEU A 1 117 ? 6.103 -3.360 -1.952 1.00 84.50 117 LEU A O 1
ATOM 937 N N . ILE A 1 118 ? 5.368 -1.592 -3.123 1.00 86.06 118 ILE A N 1
ATOM 938 C CA . ILE A 1 118 ? 6.157 -0.608 -2.376 1.00 86.06 118 ILE A CA 1
ATOM 939 C C . ILE A 1 118 ? 5.235 0.170 -1.442 1.00 86.06 118 ILE A C 1
ATOM 941 O O . ILE A 1 118 ? 4.375 0.931 -1.887 1.00 86.06 118 ILE A O 1
ATOM 945 N N . TYR A 1 119 ? 5.445 0.014 -0.139 1.00 85.62 119 TYR A N 1
ATOM 946 C CA . TYR A 1 119 ? 4.777 0.807 0.880 1.00 85.62 119 TYR A CA 1
ATOM 947 C C . TYR A 1 119 ? 5.572 2.083 1.177 1.00 85.62 119 TYR A C 1
ATOM 949 O O . TYR A 1 119 ? 6.626 2.057 1.817 1.00 85.62 119 TYR A O 1
ATOM 957 N N . LEU A 1 120 ? 5.044 3.213 0.707 1.00 86.81 120 LEU A N 1
ATOM 958 C CA . LEU A 1 120 ? 5.568 4.547 0.993 1.00 86.81 120 LEU A CA 1
ATOM 959 C C . LEU A 1 120 ? 4.954 5.075 2.293 1.00 86.81 120 LEU A C 1
ATOM 961 O O . LEU A 1 120 ? 3.824 5.565 2.293 1.00 86.81 120 LEU A O 1
ATOM 965 N N . TYR A 1 121 ? 5.696 4.986 3.394 1.00 85.69 121 TYR A N 1
ATOM 966 C CA . TYR A 1 121 ? 5.244 5.462 4.703 1.00 85.69 121 TYR A CA 1
ATOM 967 C C . TYR A 1 121 ? 5.937 6.765 5.093 1.00 85.69 121 TYR A C 1
ATOM 969 O O . TYR A 1 121 ? 6.968 7.119 4.534 1.00 85.69 121 TYR A O 1
ATOM 977 N N . SER A 1 122 ? 5.375 7.501 6.052 1.00 84.19 122 SER A N 1
ATOM 978 C CA . SER A 1 122 ? 6.021 8.683 6.634 1.00 84.19 122 SER A CA 1
ATOM 979 C C . SER A 1 122 ? 6.151 8.493 8.138 1.00 84.19 122 SER A C 1
ATOM 981 O O . SER A 1 122 ? 5.139 8.459 8.836 1.00 84.19 122 SER A O 1
ATOM 983 N N . SER A 1 123 ? 7.379 8.432 8.655 1.00 83.62 123 SER A N 1
ATOM 984 C CA . SER A 1 123 ? 7.631 8.452 10.107 1.00 83.62 123 SER A CA 1
ATOM 985 C C . SER A 1 123 ? 7.341 9.806 10.768 1.00 83.62 123 SER A C 1
ATOM 987 O O . SER A 1 123 ? 7.354 9.909 11.992 1.00 83.62 123 SER A O 1
ATOM 989 N N . ASN A 1 124 ? 7.048 10.849 9.980 1.00 84.88 124 ASN A N 1
ATOM 990 C CA . ASN A 1 124 ? 6.706 12.184 10.465 1.00 84.88 124 ASN A CA 1
ATOM 991 C C . ASN A 1 124 ? 5.256 12.556 10.078 1.00 84.88 124 ASN A C 1
ATOM 993 O O . ASN A 1 124 ? 5.027 13.083 8.980 1.00 84.88 124 ASN A O 1
ATOM 997 N N . PRO A 1 125 ? 4.271 12.309 10.965 1.00 77.75 125 PRO A N 1
ATOM 998 C CA . PRO A 1 125 ? 2.866 12.656 10.741 1.00 77.75 125 PRO A CA 1
ATOM 999 C C . PRO A 1 125 ? 2.631 14.158 10.538 1.00 77.75 125 PRO A C 1
ATOM 1001 O O . PRO A 1 125 ? 1.784 14.547 9.737 1.00 77.75 125 PRO A O 1
ATOM 1004 N N . GLN A 1 126 ? 3.422 15.018 11.188 1.00 79.00 126 GLN A N 1
ATOM 1005 C CA . GLN A 1 126 ? 3.280 16.471 11.059 1.00 79.00 126 GLN A CA 1
ATOM 1006 C C . GLN A 1 126 ? 3.628 16.954 9.647 1.00 79.00 126 GLN A C 1
ATOM 1008 O O . GLN A 1 126 ? 2.931 17.787 9.070 1.00 79.00 126 GLN A O 1
ATOM 1013 N N . LYS A 1 127 ? 4.683 16.390 9.050 1.00 79.12 127 LYS A N 1
ATOM 1014 C CA . LYS A 1 127 ? 5.049 16.665 7.653 1.00 79.12 127 LYS A CA 1
ATOM 1015 C C . LYS A 1 127 ? 3.976 16.155 6.684 1.00 79.12 127 LYS A C 1
ATOM 1017 O O . LYS A 1 127 ? 3.701 16.799 5.673 1.00 79.12 127 LYS A O 1
ATOM 1022 N N . GLN A 1 128 ? 3.359 15.012 6.990 1.00 80.12 128 GLN A N 1
ATOM 1023 C CA . GLN A 1 128 ? 2.264 14.449 6.196 1.00 80.12 128 GLN A CA 1
ATOM 1024 C C . GLN A 1 128 ? 1.033 15.367 6.213 1.00 80.12 128 GLN A C 1
ATOM 1026 O O . GLN A 1 128 ? 0.502 15.674 5.147 1.00 80.12 128 GLN A O 1
ATOM 1031 N N . LEU A 1 129 ? 0.650 15.879 7.386 1.00 78.31 129 LEU A N 1
ATOM 1032 C CA . LEU A 1 129 ? -0.424 16.866 7.548 1.00 78.31 129 LEU A CA 1
ATOM 1033 C C . LEU A 1 129 ? -0.181 18.123 6.716 1.00 78.31 129 LEU A C 1
ATOM 1035 O O . LEU A 1 129 ? -1.027 18.490 5.911 1.00 78.31 129 LEU A O 1
ATOM 1039 N N . GLN A 1 130 ? 1.009 18.718 6.814 1.00 80.38 130 GLN A N 1
ATOM 1040 C CA . GLN A 1 130 ? 1.362 19.910 6.032 1.00 80.38 130 GLN A CA 1
ATOM 1041 C C . GLN A 1 130 ? 1.258 19.679 4.517 1.00 80.38 130 GLN A C 1
ATOM 1043 O O . GLN A 1 130 ? 0.930 20.592 3.758 1.00 80.38 130 GLN A O 1
ATOM 1048 N N . ASN A 1 131 ? 1.560 18.467 4.048 1.00 78.50 131 ASN A N 1
ATOM 1049 C CA . ASN A 1 131 ? 1.411 18.118 2.638 1.00 78.50 131 ASN A CA 1
ATOM 1050 C C . ASN A 1 131 ? -0.068 17.971 2.240 1.00 78.50 131 ASN A C 1
ATOM 1052 O O . ASN A 1 131 ? -0.440 18.406 1.148 1.00 78.50 131 ASN A O 1
ATOM 1056 N N . ILE A 1 132 ? -0.903 17.409 3.120 1.00 77.38 132 ILE A N 1
ATOM 1057 C CA . ILE A 1 132 ? -2.357 17.290 2.926 1.00 77.38 132 ILE A CA 1
ATOM 1058 C C . ILE A 1 132 ? -3.024 18.668 2.966 1.00 77.38 132 ILE A C 1
ATOM 1060 O O . ILE A 1 132 ? -3.849 18.959 2.114 1.00 77.38 132 ILE A O 1
ATOM 1064 N N . GLU A 1 133 ? -2.632 19.570 3.860 1.00 76.75 133 GLU A N 1
ATOM 1065 C CA . GLU A 1 133 ? -3.167 20.940 3.883 1.00 76.75 133 GLU A CA 1
ATOM 1066 C C . GLU A 1 133 ? -2.893 21.680 2.562 1.00 76.75 133 GLU A C 1
ATOM 1068 O O . GLU A 1 133 ? -3.758 22.383 2.034 1.00 76.75 133 GLU A O 1
ATOM 1073 N N . LYS A 1 134 ? -1.700 21.476 1.985 1.00 79.44 134 LYS A N 1
ATOM 1074 C CA . LYS A 1 134 ? -1.280 22.115 0.728 1.00 79.44 134 LYS A CA 1
ATOM 1075 C C . LYS A 1 134 ? -1.956 21.539 -0.519 1.00 79.44 134 LYS A C 1
ATOM 1077 O O . LYS A 1 134 ? -2.133 22.276 -1.486 1.00 79.44 134 LYS A O 1
ATOM 1082 N N . ARG A 1 135 ? -2.246 20.231 -0.552 1.00 76.38 135 ARG A N 1
ATOM 1083 C CA . ARG A 1 135 ? -2.638 19.506 -1.785 1.00 76.38 135 ARG A CA 1
ATOM 1084 C C . ARG A 1 135 ? -3.873 18.612 -1.655 1.00 76.38 135 ARG A C 1
ATOM 1086 O O . ARG A 1 135 ? -4.314 18.054 -2.654 1.00 76.38 135 ARG A O 1
ATOM 1093 N N . GLY A 1 136 ? -4.406 18.453 -0.453 1.00 68.56 136 GLY A N 1
ATOM 1094 C CA . GLY A 1 136 ? -5.584 17.646 -0.169 1.00 68.56 136 GLY A CA 1
ATOM 1095 C C . GLY A 1 136 ? -6.834 18.240 -0.806 1.00 68.56 136 GLY A C 1
ATOM 1096 O O . GLY A 1 136 ? -6.951 19.459 -0.986 1.00 68.56 136 GLY A O 1
ATOM 1097 N N . ARG A 1 137 ? -7.778 17.368 -1.156 1.00 74.56 137 ARG A N 1
ATOM 1098 C CA . ARG A 1 137 ? -9.093 17.763 -1.682 1.00 74.56 137 ARG A CA 1
ATOM 1099 C C . ARG A 1 137 ? -9.864 18.545 -0.612 1.00 74.56 137 ARG A C 1
ATOM 1101 O O . ARG A 1 137 ? -9.571 18.417 0.572 1.00 74.56 137 ARG A O 1
ATOM 1108 N N . GLU A 1 138 ? -10.866 19.341 -0.991 1.00 71.38 138 GLU A N 1
ATOM 1109 C CA . GLU A 1 138 ? -11.618 20.173 -0.026 1.00 71.38 138 GLU A CA 1
ATOM 1110 C C . GLU A 1 138 ? -12.170 19.381 1.174 1.00 71.38 138 GLU A C 1
ATOM 1112 O O . GLU A 1 138 ? -12.096 19.866 2.298 1.00 71.38 138 GLU A O 1
ATOM 1117 N N . GLY A 1 139 ? -12.620 18.137 0.969 1.00 65.38 139 GLY A N 1
ATOM 1118 C CA . GLY A 1 139 ? -13.065 17.249 2.054 1.00 65.38 139 GLY A CA 1
ATOM 1119 C C . GLY A 1 139 ? -11.944 16.606 2.890 1.00 65.38 139 GLY A C 1
ATOM 1120 O O . GLY A 1 139 ? -12.215 16.070 3.958 1.00 65.38 139 GLY A O 1
ATOM 1121 N N . GLU A 1 140 ? -10.692 16.660 2.432 1.00 63.47 140 GLU A N 1
ATOM 1122 C CA . GLU A 1 140 ? -9.515 16.048 3.074 1.00 63.47 140 GLU A CA 1
ATOM 1123 C C . GLU A 1 140 ? -8.712 17.048 3.916 1.00 63.47 140 GLU A C 1
ATOM 1125 O O . GLU A 1 140 ? -7.952 16.657 4.800 1.00 63.47 140 GLU A O 1
ATOM 1130 N N . LYS A 1 141 ? -8.894 18.353 3.677 1.00 60.94 141 LYS A N 1
ATOM 1131 C CA . LYS A 1 141 ? -8.198 19.426 4.410 1.00 60.94 141 LYS A CA 1
ATOM 1132 C C . LYS A 1 141 ? -8.557 19.492 5.898 1.00 60.94 141 LYS A C 1
ATOM 1134 O O . LYS A 1 141 ? -7.823 20.102 6.662 1.00 60.94 141 LYS A O 1
ATOM 1139 N N . ASN A 1 142 ? -9.647 18.839 6.303 1.00 66.50 142 ASN A N 1
ATOM 1140 C CA . ASN A 1 142 ? -10.116 18.781 7.689 1.00 66.50 142 ASN A CA 1
ATOM 1141 C C . ASN A 1 142 ? -9.800 17.443 8.379 1.00 66.50 142 ASN A C 1
ATOM 1143 O O . ASN A 1 142 ? -10.408 17.125 9.404 1.00 66.50 142 ASN A O 1
ATOM 1147 N N . TYR A 1 143 ? -8.901 16.618 7.827 1.00 67.00 143 TYR A N 1
ATOM 1148 C CA . TYR A 1 143 ? -8.525 15.376 8.498 1.00 67.00 143 TYR A CA 1
ATOM 1149 C C . TYR A 1 143 ? -7.873 15.660 9.856 1.00 67.00 143 TYR A C 1
ATOM 1151 O O . TYR A 1 143 ? -6.856 16.342 9.948 1.00 67.00 143 TYR A O 1
ATOM 1159 N N . ASN A 1 144 ? -8.445 15.085 10.916 1.00 69.62 144 ASN A N 1
ATOM 1160 C CA . ASN A 1 144 ? -7.824 15.082 12.236 1.00 69.62 144 ASN A CA 1
ATOM 1161 C C . ASN A 1 144 ? -6.539 14.226 12.194 1.00 69.62 144 ASN A C 1
ATOM 1163 O O . ASN A 1 144 ? -6.526 13.135 11.618 1.00 69.62 144 ASN A O 1
ATOM 1167 N N . VAL A 1 145 ? -5.481 14.706 12.850 1.00 71.19 145 VAL A N 1
ATOM 1168 C CA . VAL A 1 145 ? -4.238 13.976 13.145 1.00 71.19 145 VAL A CA 1
ATOM 1169 C C . VAL A 1 145 ? -4.512 12.551 13.635 1.00 71.19 145 VAL A C 1
ATOM 1171 O O . VAL A 1 145 ? -3.882 11.609 13.157 1.00 71.19 145 VAL A O 1
ATOM 1174 N N . ASP A 1 146 ? -5.504 12.369 14.509 1.00 75.00 146 ASP A N 1
ATOM 1175 C CA . ASP A 1 146 ? -5.879 11.059 15.054 1.00 75.00 146 ASP A CA 1
ATOM 1176 C C . ASP A 1 146 ? -6.322 10.075 13.967 1.00 75.00 146 ASP A C 1
ATOM 1178 O O . ASP A 1 146 ? -6.019 8.882 14.025 1.00 75.00 146 ASP A O 1
ATOM 1182 N N . TYR A 1 147 ? -7.034 10.563 12.950 1.00 74.44 147 TYR A N 1
ATOM 1183 C CA . TYR A 1 147 ? -7.460 9.739 11.823 1.00 74.44 147 TYR A CA 1
ATOM 1184 C C . TYR A 1 147 ? -6.261 9.317 10.966 1.00 74.44 147 TYR A C 1
ATOM 1186 O O . TYR A 1 147 ? -6.151 8.148 10.600 1.00 74.44 147 TYR A O 1
ATOM 1194 N N . LEU A 1 148 ? -5.318 10.228 10.710 1.00 75.44 148 LEU A N 1
ATOM 1195 C CA . LEU A 1 148 ? -4.097 9.904 9.966 1.00 75.44 148 LEU A CA 1
ATOM 1196 C C . LEU A 1 148 ? -3.221 8.896 10.708 1.00 75.44 148 LEU A C 1
ATOM 1198 O O . LEU A 1 148 ? -2.717 7.959 10.091 1.00 75.44 148 LEU A O 1
ATOM 1202 N N . LEU A 1 149 ? -3.082 9.039 12.028 1.00 76.94 149 LEU A N 1
ATOM 1203 C CA . LEU A 1 149 ? -2.351 8.083 12.858 1.00 76.94 149 LEU A CA 1
ATOM 1204 C C . LEU A 1 149 ? -2.995 6.694 12.815 1.00 76.94 149 LEU A C 1
ATOM 1206 O O . LEU A 1 149 ? -2.286 5.706 12.637 1.00 76.94 149 LEU A O 1
ATOM 1210 N N . LYS A 1 150 ? -4.330 6.608 12.895 1.00 79.25 150 LYS A N 1
ATOM 1211 C CA . LYS A 1 150 ? -5.061 5.335 12.766 1.00 79.25 150 LYS A CA 1
ATOM 1212 C C . LYS A 1 150 ? -4.832 4.669 11.414 1.00 79.25 150 LYS A C 1
ATOM 1214 O O . LYS A 1 150 ? -4.600 3.465 11.364 1.00 79.25 150 LYS A O 1
ATOM 1219 N N . ILE A 1 151 ? -4.871 5.439 10.328 1.00 77.00 151 ILE A N 1
ATOM 1220 C CA . ILE A 1 151 ? -4.618 4.913 8.985 1.00 77.00 151 ILE A CA 1
ATOM 1221 C C . ILE A 1 151 ? -3.161 4.460 8.850 1.00 77.00 151 ILE A C 1
ATOM 1223 O O . ILE A 1 151 ? -2.929 3.327 8.437 1.00 77.00 151 ILE A O 1
ATOM 1227 N N . ASN A 1 152 ? -2.186 5.273 9.265 1.00 79.00 152 ASN A N 1
ATOM 1228 C CA . ASN A 1 152 ? -0.771 4.886 9.252 1.00 79.00 152 ASN A CA 1
ATOM 1229 C C . ASN A 1 152 ? -0.527 3.612 10.074 1.00 79.00 152 ASN A C 1
ATOM 1231 O O . ASN A 1 152 ? 0.215 2.737 9.632 1.00 79.00 152 ASN A O 1
ATOM 1235 N N . GLN A 1 153 ? -1.190 3.470 11.226 1.00 79.12 153 GLN A N 1
ATOM 1236 C CA . GLN A 1 153 ? -1.129 2.252 12.029 1.00 79.12 153 GLN A CA 1
ATOM 1237 C C . GLN A 1 153 ? -1.765 1.063 11.305 1.00 79.12 153 GLN A C 1
ATOM 1239 O O . GLN A 1 153 ? -1.189 -0.017 11.304 1.00 79.12 153 GLN A O 1
ATOM 1244 N N . ALA A 1 154 ? -2.911 1.240 10.645 1.00 77.56 154 ALA A N 1
ATOM 1245 C CA . ALA A 1 154 ? -3.554 0.171 9.883 1.00 77.56 154 ALA A CA 1
ATOM 1246 C C . ALA A 1 154 ? -2.678 -0.315 8.714 1.00 77.56 154 ALA A C 1
ATOM 1248 O O . ALA A 1 154 ? -2.579 -1.521 8.488 1.00 77.56 154 ALA A O 1
ATOM 1249 N N . TYR A 1 155 ? -2.005 0.604 8.013 1.00 78.94 155 TYR A N 1
ATOM 1250 C CA . TYR A 1 155 ? -0.997 0.262 7.009 1.00 78.94 155 TYR A CA 1
ATOM 1251 C C . TYR A 1 155 ? 0.214 -0.443 7.646 1.00 78.94 155 TYR A C 1
ATOM 1253 O O . TYR A 1 155 ? 0.638 -1.485 7.155 1.00 78.94 155 TYR A O 1
ATOM 1261 N N . SER A 1 156 ? 0.742 0.078 8.759 1.00 78.31 156 SER A N 1
ATOM 1262 C CA . SER A 1 156 ? 1.858 -0.538 9.490 1.00 78.31 156 SER A CA 1
ATOM 1263 C C . SER A 1 156 ? 1.532 -1.970 9.916 1.00 78.31 156 SER A C 1
ATOM 1265 O O . SER A 1 156 ? 2.286 -2.883 9.607 1.00 78.31 156 SER A O 1
ATOM 1267 N N . ASP A 1 157 ? 0.364 -2.206 10.517 1.00 76.75 157 ASP A N 1
ATOM 1268 C CA . ASP A 1 157 ? -0.094 -3.537 10.928 1.00 76.75 157 ASP A CA 1
ATOM 1269 C C . ASP A 1 157 ? -0.235 -4.491 9.735 1.00 76.75 157 ASP A C 1
ATOM 1271 O O . ASP A 1 157 ? 0.043 -5.686 9.848 1.00 76.75 157 ASP A O 1
ATOM 1275 N N . LEU A 1 158 ? -0.702 -3.987 8.590 1.00 73.50 158 LEU A N 1
ATOM 1276 C CA . LEU A 1 158 ? -0.859 -4.791 7.382 1.00 73.50 158 LEU A CA 1
ATOM 1277 C C . LEU A 1 158 ? 0.489 -5.305 6.872 1.00 73.50 158 LEU A C 1
ATOM 1279 O O . LEU A 1 158 ? 0.585 -6.456 6.445 1.00 73.50 158 LEU A O 1
ATOM 1283 N N . PHE A 1 159 ? 1.507 -4.449 6.921 1.00 70.94 159 PHE A N 1
ATOM 1284 C CA . PHE A 1 159 ? 2.834 -4.729 6.385 1.00 70.94 159 PHE A CA 1
ATOM 1285 C C . PHE A 1 159 ? 3.790 -5.362 7.405 1.00 70.94 159 PHE A C 1
ATOM 1287 O O . PHE A 1 159 ? 4.650 -6.141 7.012 1.00 70.94 159 PHE A O 1
ATOM 1294 N N . ALA A 1 160 ? 3.621 -5.105 8.704 1.00 68.06 160 ALA A N 1
ATOM 1295 C CA . ALA A 1 160 ? 4.408 -5.716 9.776 1.00 68.06 160 ALA A CA 1
ATOM 1296 C C . ALA A 1 160 ? 4.097 -7.209 9.947 1.00 68.06 160 ALA A C 1
ATOM 1298 O O . ALA A 1 160 ? 4.997 -7.996 10.212 1.00 68.06 160 ALA A O 1
ATOM 1299 N N . ASN A 1 161 ? 2.842 -7.617 9.730 1.00 56.59 161 ASN A N 1
ATOM 1300 C CA . ASN A 1 161 ? 2.419 -9.021 9.809 1.00 56.59 161 ASN A CA 1
ATOM 1301 C C . ASN A 1 161 ? 2.788 -9.853 8.561 1.00 56.59 161 ASN A C 1
ATOM 1303 O O . ASN A 1 161 ? 2.259 -10.949 8.380 1.00 56.59 161 ASN A O 1
ATOM 1307 N N . ARG A 1 162 ? 3.621 -9.314 7.662 1.00 56.56 162 ARG A N 1
ATOM 1308 C CA . ARG A 1 162 ? 4.028 -9.957 6.401 1.00 56.56 162 ARG A CA 1
ATOM 1309 C C . ARG A 1 162 ? 5.545 -10.079 6.221 1.00 56.56 162 ARG A C 1
ATOM 1311 O O . ARG A 1 162 ? 5.971 -10.489 5.145 1.00 56.56 162 ARG A O 1
ATOM 1318 N N . ASN A 1 163 ? 6.318 -9.734 7.252 1.00 38.34 163 ASN A N 1
ATOM 1319 C CA . ASN A 1 163 ? 7.758 -9.995 7.331 1.00 38.34 163 ASN A CA 1
ATOM 1320 C C . ASN A 1 163 ? 8.040 -11.336 8.008 1.00 38.34 163 ASN A C 1
ATOM 1322 O O . ASN A 1 163 ? 7.286 -11.683 8.946 1.00 38.34 163 ASN A O 1
#

Sequence (163 aa):
MVKEFIDYSPVKGKAYLEGEPEREAFANTKSIVVMERGPFDSVGIFTRQSLREGRITQEGYDLLMQKVREMELQYGIPSSTNLHIEQRDMALMSAQNVYDSLKASIYKTVENKGDLLIYLYSSNPQKQLQNIEKRGREGEKNYNVDYLLKINQAYSDLFANRN

Organism: NCBI:txid370355

pLDDT: mean 72.38, std 16.29, range [23.77, 94.94]

Secondary structure (DSSP, 8-state):
---------TTHHHHHHTT-HHHHHHHTT------SS-HHHHHHHHHHHHHHTTSS-HHHHHHHHHHHHHHHHHHTPPPGGGSEEEEEE-TT--HHHHHHHHHHHHHHHHHTT--EEEEEE-S-HHHHHHHHHHH--TTTTT--HHHHHHHHHHHHHHHHTT-

Foldseek 3Di:
DDDDDDPPDVPVVVVVLPDDPVSVVLVVVDDDDDDPDALCLVCVLVLVLCVVVVVDDPVRNVVSVVVSVVVCVVVVPDDPLQADEAEDAPQPDDPVRVRVVVRVVSVVCSVVVGHHDYHYAHPDLVVVLVVCCVDNDPVSVPDDSVNVVSSSVSVVVVVVVND

=== Feature glossary ===
Key to the feature types in this record:

Secondary structure (8-state, DSSP). Secondary structure is the local, repeating backbone conformation. DSSP classifies it into eight states by reading the hydrogen-bond network: three helix types (H, G, I), two β types (E, B), two non-regular types (T, S), and unstructured coil (-).

Backbone torsions (φ/ψ). Backbone dihedral angles. Every residue except chain termini has a φ (preceding-C → N → Cα → C) and a ψ (N → Cα → C → next-N). They are reported in degrees following the IUPAC sign convention. Secondary structure is essentially a statement about which (φ, ψ) basin each residue occupies.

Predicted aligned error. Predicted Aligned Error (PAE) is an AlphaFold confidence matrix: entry (i, j) is the expected error in the position of residue j, in ångströms, when the prediction is superimposed on the true structure at residue i. Low PAE within a block of residues means that block is internally rigid and well-predicted; high PAE between two blocks means their relative placement is uncertain even if each block individually is confident.

B-factor. B-factor (Debye–Waller factor) reflects atomic displacement in the crystal lattice. It is an experimental observable (units Å²), not a prediction; low values mean the atom is pinned down, high values mean it moves or is heterogeneous across the crystal.

Secondary structure (3-state, P-SEA). Three-state secondary structure (P-SEA) collapses the eight DSSP classes into helix (a), strand (b), and coil (c). P-SEA assigns these from Cα geometry alone — distances and angles — without requiring backbone oxygens, so it works on any Cα trace.

Sequence. Primary structure: the covalent order of the twenty standard amino acids along the backbone. Two proteins with the same sequence will (almost always) fold to the same structure; two with 30% identity often share a fold but not the details.

pLDDT. pLDDT is the predicted lDDT-Cα score: AlphaFold's confidence that the local environment of each residue (all inter-atomic distances within 15 Å) is correctly placed. It is a per-residue number between 0 and 100, with higher meaning more reliable.

InterPro / GO / CATH / organism. Functional annotations link the protein to curated databases. InterPro entries identify conserved domains and families by matching the sequence against member-database signatures (Pfam, PROSITE, CDD, …). Gene Ontology (GO) terms describe molecular function, biological process, and cellular component in a controlled vocabulary. CATH places the structure in a hierarchical fold classification (Class/Architecture/Topology/Homologous-superfamily). The organism is the source species.

Contact-map, Ramachandran, and PAE plots. Three diagnostic plots accompany the record. The Cα contact map visualizes the tertiary structure as a 2D adjacency matrix (8 Å cutoff, sequence-local contacts suppressed). The Ramachandran plot shows the distribution of backbone (φ, ψ) torsions, with points in the α and β basins reflecting secondary structure content. The PAE plot shows AlphaFold's inter-residue confidence as a color matrix.

mmCIF coordinates. The mmCIF table is the protein's shape written out atom by atom. For each backbone N, Cα, C, and carbonyl O, it records an (x, y, z) coordinate triple in Å plus the residue type, chain letter, and residue number.

Radius of gyration, Cα contacts, bounding box. Three whole-structure scalars: the radius of gyration (RMS distance of Cα from centroid, in Å), the count of Cα–Cα contacts (pairs closer than 8 Å and separated by more than four residues in sequence — i.e. tertiary, not local, contacts), and the bounding-box dimensions. Together they distinguish compact globular folds from extended fibres or disordered chains.

Foldseek 3Di. The Foldseek 3Di string encodes local tertiary geometry as a 20-letter alphabet — one character per residue — derived from the relative positions of nearby Cα atoms. Unlike the amino-acid sequence, 3Di is a direct function of the 3D structure, so two proteins with the same fold have similar 3Di strings even at low sequence identity.

Rendered structure images. Six rendered views show the 3D structure from the faces of a cube — i.e. along ±x, ±y, ±z. Rendering representation is drawn randomly per protein from cartoon (secondary-structure ribbons), sticks (backbone bonds), or molecular surface; coloring is either N→C rainbow (blue at the N-terminus through red at the C-terminus) or one color per chain.

Nearest PDB structures. The Foldseek neighbor list gives the closest experimentally determined structures in the PDB, ranked by structural alignment. TM-score near 1 means near-identical fold; near 0.3 means only rough topology match. This is how one finds what a novel AlphaFold prediction most resembles in the solved-structure universe.

Solvent-accessible surface area. SASA measures how much of the protein is reachable by solvent. It is computed by rolling a water-sized probe over the atomic surface and summing the exposed area (Å²). Per-residue SASA distinguishes core (buried, low SASA) from surface (exposed, high SASA) residues; total SASA is a whole-molecule size measure.